Protein 2PIJ (pdb70)

Structure (mmCIF, N/CA/C/O backbone):
data_2PIJ
#
_entry.id   2PIJ
#
_cell.length_a   40.940
_cell.length_b   40.94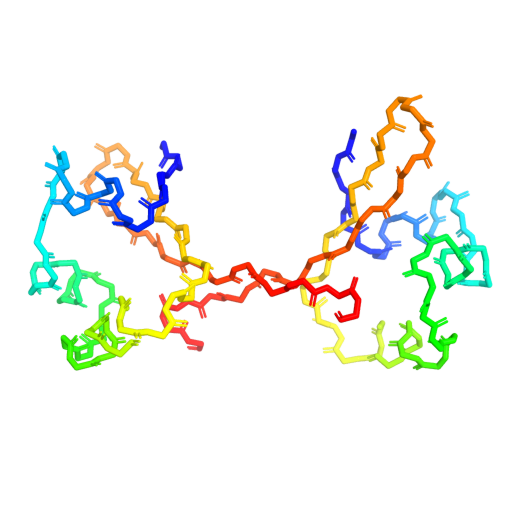0
_cell.length_c   123.500
_cell.angle_alpha   90.000
_cell.angle_beta   90.000
_cell.angle_gamma   120.000
#
_symmetry.space_group_name_H-M   'P 31 2 1'
#
loop_
_entity.id
_entity.type
_entity.pdbx_description
1 polymer 'Prophage Pfl 6 Cro'
2 non-polymer 'SULFATE ION'
3 non-polymer 'BICARBONATE ION'
4 non-polymer 2,3-DIHYDROXY-1,4-DITHIOBUTANE
5 water water
#
loop_
_atom_site.group_PDB
_atom_site.id
_atom_site.type_symbol
_atom_site.label_atom_id
_atom_site.label_alt_id
_atom_site.label_comp_id
_atom_site.label_asym_id
_atom_site.label_entity_id
_atom_site.label_seq_id
_atom_site.pdbx_PDB_ins_code
_atom_site.Cartn_x
_atom_site.Cartn_y
_atom_site.Cartn_z
_atom_site.occupancy
_atom_site.B_iso_or_equiv
_atom_site.auth_seq_id
_atom_site.auth_comp_id
_atom_site.auth_asym_id
_atom_site.auth_atom_id
_atom_site.pdbx_PDB_model_num
ATOM 9 N N . LYS A 1 2 ? 4.649 29.734 35.545 1.00 41.33 2 LYS A N 1
ATOM 10 C CA . LYS A 1 2 ? 5.883 29.573 36.298 1.00 41.26 2 LYS A CA 1
ATOM 11 C C . LYS A 1 2 ? 6.124 28.072 36.364 1.00 38.05 2 LYS A C 1
ATOM 12 O O . LYS A 1 2 ? 5.175 27.315 36.605 1.00 38.65 2 LYS A O 1
ATOM 18 N N . LYS A 1 3 ? 7.345 27.618 36.085 1.00 35.81 3 LYS A N 1
ATOM 19 C CA . LYS A 1 3 ? 7.620 26.190 36.217 1.00 33.06 3 LYS A CA 1
ATOM 20 C C . LYS A 1 3 ? 8.430 25.994 37.491 1.00 31.94 3 LYS A C 1
ATOM 21 O O . LYS A 1 3 ? 9.455 26.688 37.699 1.00 33.02 3 LYS A O 1
ATOM 27 N N . ILE A 1 4 ? 8.001 25.038 38.308 1.00 29.56 4 ILE A N 1
ATOM 28 C CA A ILE A 1 4 ? 8.758 24.773 39.521 0.50 30.37 4 ILE A CA 1
ATOM 29 C CA B ILE A 1 4 ? 8.547 24.820 39.668 0.50 30.13 4 ILE A CA 1
ATOM 30 C C . ILE A 1 4 ? 8.779 23.323 39.860 1.00 29.03 4 ILE A C 1
ATOM 31 O O . ILE A 1 4 ? 7.862 22.573 39.555 1.00 29.58 4 ILE A O 1
ATOM 40 N N . PRO A 1 5 ? 9.924 22.901 40.431 1.00 29.67 5 PRO A N 1
ATOM 41 C CA . PRO A 1 5 ? 10.021 21.475 40.675 1.00 30.36 5 PRO A CA 1
ATOM 42 C C . PRO A 1 5 ? 9.055 21.074 41.778 1.00 29.32 5 PRO A C 1
ATOM 43 O O . PRO A 1 5 ? 8.686 21.914 42.594 1.00 25.73 5 PRO A O 1
ATOM 47 N N . LEU A 1 6 ? 8.668 19.797 41.782 1.00 22.96 6 LEU A N 1
ATOM 48 C CA . LEU A 1 6 ? 7.595 19.299 42.698 1.00 21.37 6 LEU A CA 1
ATOM 49 C C . LEU A 1 6 ? 7.917 19.648 44.188 1.00 23.19 6 LEU A C 1
ATOM 50 O O . LEU A 1 6 ? 6.982 20.006 44.940 1.00 21.68 6 LEU A O 1
ATOM 55 N N . SER A 1 7 ? 9.180 19.485 44.611 1.00 24.71 7 SER A N 1
ATOM 56 C CA . SER A 1 7 ? 9.609 19.659 46.011 1.00 30.03 7 SER A CA 1
ATOM 57 C C . SER A 1 7 ? 9.295 21.042 46.429 1.00 27.51 7 SER A C 1
ATOM 58 O O . SER A 1 7 ? 8.838 21.294 47.535 1.00 30.34 7 SER A O 1
ATOM 61 N N . LYS A 1 8 ? 9.610 21.932 45.505 1.00 27.36 8 LYS A N 1
ATOM 62 C CA . LYS A 1 8 ? 9.503 23.348 45.720 1.00 29.73 8 LYS A CA 1
ATOM 63 C C . LYS A 1 8 ? 8.043 23.824 45.735 1.00 26.90 8 LYS A C 1
ATOM 64 O O . LYS A 1 8 ? 7.680 24.709 46.542 1.00 29.29 8 LYS A O 1
ATOM 70 N N . TYR A 1 9 ? 7.228 23.254 44.841 1.00 25.40 9 TYR A N 1
ATOM 71 C CA . TYR A 1 9 ? 5.790 23.499 44.830 1.00 24.31 9 TYR A CA 1
ATOM 72 C C . TYR A 1 9 ? 5.224 23.124 46.217 1.00 24.38 9 TYR A C 1
ATOM 73 O O . TYR A 1 9 ? 4.415 23.859 46.807 1.00 24.82 9 TYR A O 1
ATOM 82 N N . LEU A 1 10 ? 5.672 21.987 46.735 1.00 22.34 10 LEU A N 1
ATOM 83 C CA . LEU A 1 10 ? 5.161 21.517 48.028 1.00 24.17 10 LEU A CA 1
ATOM 84 C C . LEU A 1 10 ? 5.668 22.353 49.214 1.00 26.34 10 LEU A C 1
ATOM 85 O O . LEU A 1 10 ? 4.928 22.596 50.179 1.00 28.94 10 LEU A O 1
ATOM 90 N N . GLU A 1 11 ? 6.910 22.814 49.139 1.00 32.23 11 GLU A N 1
ATOM 91 C CA . GLU A 1 11 ? 7.422 23.799 50.104 1.00 35.07 11 GLU A CA 1
ATOM 92 C C . GLU A 1 11 ? 6.692 25.161 50.086 1.00 34.81 11 GLU A C 1
ATOM 93 O O . GLU A 1 11 ? 6.414 25.726 51.156 1.00 37.40 11 GLU A O 1
ATOM 99 N N . GLU A 1 12 ? 6.421 25.708 48.899 1.00 34.23 12 GLU A N 1
ATOM 100 C CA . GLU A 1 12 ? 6.073 27.134 48.785 1.00 36.89 12 GLU A CA 1
ATOM 101 C C . GLU A 1 12 ? 4.645 27.437 48.313 1.00 36.00 12 GLU A C 1
ATOM 102 O O . GLU A 1 12 ? 4.179 28.581 48.468 1.00 38.71 12 GLU A O 1
ATOM 108 N N . HIS A 1 13 ? 3.963 26.449 47.729 1.00 32.05 13 HIS A N 1
ATOM 109 C CA . HIS A 1 13 ? 2.715 26.714 47.025 1.00 32.43 13 HIS A CA 1
ATOM 110 C C . HIS A 1 13 ? 1.524 25.879 47.393 1.00 29.87 13 HIS A C 1
ATOM 111 O O . HIS A 1 13 ? 0.412 26.380 47.388 1.00 33.16 13 HIS A O 1
ATOM 118 N N . GLY A 1 14 ? 1.710 24.610 47.671 1.00 26.75 14 GLY A N 1
ATOM 119 C CA . GLY A 1 14 ? 0.549 23.719 47.777 1.00 26.37 14 GLY A CA 1
ATOM 120 C C . GLY A 1 14 ? 0.870 22.505 48.594 1.00 23.52 14 GLY A C 1
ATOM 121 O O . GLY A 1 14 ? 1.951 22.430 49.245 1.00 22.35 14 GLY A O 1
ATOM 122 N N . THR A 1 15 ? -0.052 21.540 48.551 1.00 22.27 15 THR A N 1
ATOM 123 C CA . THR A 1 15 ? 0.145 20.277 49.295 1.00 22.90 15 THR A CA 1
ATOM 124 C C . THR A 1 15 ? -0.026 19.092 48.363 1.00 22.78 15 THR A C 1
ATOM 125 O O . THR A 1 15 ? -0.504 19.250 47.233 1.00 21.69 15 THR A O 1
ATOM 129 N N . GLN A 1 16 ? 0.377 17.901 48.815 1.00 24.07 16 GLN A N 1
ATOM 130 C CA . GLN A 1 16 ? 0.256 16.696 47.916 1.00 24.36 16 GLN A CA 1
ATOM 131 C C . GLN A 1 16 ? -1.212 16.473 47.555 1.00 23.29 16 GLN A C 1
ATOM 132 O O . GLN A 1 16 ? -1.564 16.192 46.381 1.00 22.99 16 GL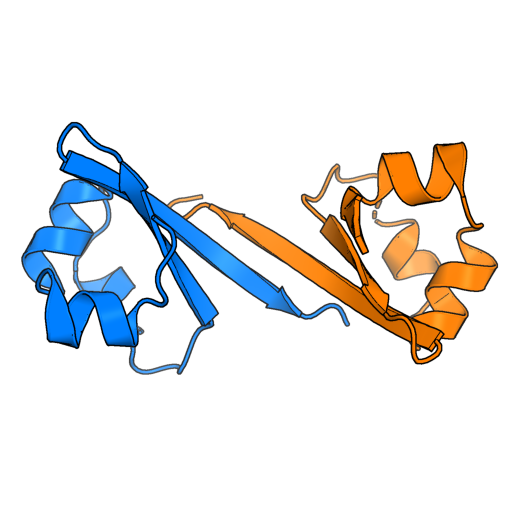N A O 1
ATOM 138 N N . SER A 1 17 ? -2.071 16.619 48.568 1.00 22.58 17 SER A N 1
ATOM 139 C CA . SER A 1 17 ? -3.497 16.399 48.382 1.00 22.70 17 SER A CA 1
ATOM 140 C C . SER A 1 17 ? -4.123 17.346 47.398 1.00 22.50 17 SER A C 1
ATOM 141 O O . SER A 1 17 ? -4.879 16.935 46.447 1.00 22.24 17 SER A O 1
ATOM 144 N N . ALA A 1 18 ? -3.876 18.634 47.617 1.00 20.89 18 ALA A N 1
ATOM 145 C CA . ALA A 1 18 ? -4.459 19.662 46.731 1.00 23.41 18 ALA A CA 1
ATOM 146 C C . ALA A 1 18 ? -3.900 19.555 45.274 1.00 21.97 18 ALA A C 1
ATOM 147 O O . ALA A 1 18 ? -4.665 19.669 44.306 1.00 22.42 18 ALA A O 1
ATOM 149 N N . LEU A 1 19 ? -2.625 19.250 45.151 1.00 22.35 19 LEU A N 1
ATOM 150 C CA . LEU A 1 19 ? -1.980 19.155 43.851 1.00 23.32 19 LEU A CA 1
ATOM 151 C C . LEU A 1 19 ? -2.572 17.996 43.079 1.00 24.24 19 LEU A C 1
ATOM 152 O O . LEU A 1 19 ? -2.996 18.165 41.928 1.00 22.57 19 LEU A O 1
ATOM 157 N N . ALA A 1 20 ? -2.618 16.831 43.740 1.00 23.45 20 ALA A N 1
ATOM 158 C CA . ALA A 1 20 ? -3.138 15.610 43.115 1.00 26.13 20 ALA A CA 1
ATOM 159 C C . ALA A 1 20 ? -4.536 15.877 42.582 1.00 25.83 20 ALA A C 1
ATOM 160 O O . ALA A 1 20 ? -4.799 15.532 41.411 1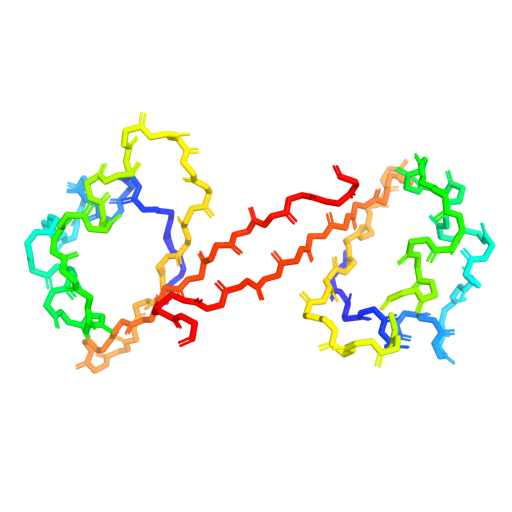.00 26.07 20 ALA A O 1
ATOM 162 N N . ALA A 1 21 ? -5.454 16.438 43.417 1.00 25.13 21 ALA A N 1
ATOM 163 C CA . ALA A 1 21 ? -6.843 16.712 43.002 1.00 27.28 21 ALA A CA 1
ATOM 164 C C . ALA A 1 21 ? -6.875 17.667 41.805 1.00 28.09 21 ALA A C 1
ATOM 165 O O . ALA A 1 21 ? -7.604 17.433 40.877 1.00 29.37 21 ALA A O 1
ATOM 167 N N . ALA A 1 22 ? -6.016 18.688 41.778 1.00 28.03 22 ALA A N 1
ATOM 168 C CA . ALA A 1 22 ? -6.043 19.686 40.682 1.00 28.57 22 ALA A CA 1
ATOM 169 C C . ALA A 1 22 ? -5.498 19.142 39.366 1.00 30.02 22 ALA A C 1
ATOM 170 O O . ALA A 1 22 ? -5.938 19.602 38.288 1.00 31.12 22 ALA A O 1
ATOM 172 N N . LEU A 1 23 ? -4.542 18.215 39.478 1.00 27.11 23 LEU A N 1
ATOM 173 C CA . LEU A 1 23 ? -3.953 17.499 38.354 1.00 29.28 23 LEU A CA 1
ATOM 174 C C . LEU A 1 23 ? -4.896 16.433 37.823 1.00 27.75 23 LEU A C 1
ATOM 175 O O . LEU A 1 23 ? -4.818 16.082 36.630 1.00 31.28 23 LEU A O 1
ATOM 180 N N . GLY A 1 24 ? -5.795 15.934 38.671 1.00 25.60 24 GLY A N 1
ATOM 181 C CA . GLY A 1 24 ? -6.678 14.819 38.292 1.00 26.99 24 GLY A CA 1
ATOM 182 C C . GLY A 1 24 ? -6.084 13.426 38.510 1.00 28.42 24 GLY A C 1
ATOM 183 O O . GLY A 1 24 ? -6.354 12.510 37.727 1.00 32.72 24 GLY A O 1
ATOM 184 N N . VAL A 1 25 ? -5.214 13.292 39.518 1.00 28.39 25 VAL A N 1
ATOM 185 C CA . VAL A 1 25 ? -4.620 11.984 39.859 1.00 28.43 25 VAL A CA 1
ATOM 186 C C . VAL A 1 25 ? -4.932 11.669 41.319 1.00 26.68 25 VAL A C 1
ATOM 187 O O . VAL A 1 25 ? -5.288 12.566 42.068 1.00 25.35 25 VAL A O 1
ATOM 191 N N . ASN A 1 26 ? -4.746 10.421 41.733 1.00 30.90 26 ASN A N 1
ATOM 192 C CA . ASN A 1 26 ? -4.888 10.105 43.161 1.00 30.63 26 ASN A CA 1
ATOM 193 C C . ASN A 1 26 ? -3.690 10.651 43.901 1.00 29.45 26 ASN A C 1
ATOM 194 O O . ASN A 1 26 ? -2.604 10.721 43.342 1.00 27.58 26 ASN A O 1
ATOM 199 N N . GLN A 1 27 ? -3.858 11.022 45.156 1.00 27.11 27 GLN A N 1
ATOM 200 C CA . GLN A 1 27 ? -2.712 11.534 45.943 1.00 26.41 27 GLN A CA 1
ATOM 201 C C . GLN A 1 27 ? -1.584 10.514 46.019 1.00 27.84 27 GLN A C 1
ATOM 202 O O . GLN A 1 27 ? -0.395 10.860 46.013 1.00 29.09 27 GLN A O 1
ATOM 208 N N . SER A 1 28 ? -1.983 9.255 46.092 1.00 29.43 28 SER A N 1
ATOM 209 C CA . SER A 1 28 ? -1.086 8.104 46.050 1.00 29.74 28 SER A CA 1
ATOM 210 C C . SER A 1 28 ? -0.075 8.201 44.890 1.00 28.33 28 SER A C 1
ATOM 211 O O . SER A 1 28 ? 1.081 7.774 45.035 1.00 29.99 28 SER A O 1
ATOM 214 N N . ALA A 1 29 ? -0.496 8.769 43.770 1.00 26.70 29 ALA A N 1
ATOM 215 C CA . ALA A 1 29 ? 0.423 8.949 42.625 1.00 28.27 29 ALA A CA 1
ATOM 216 C C . ALA A 1 29 ? 1.512 10.000 42.940 1.00 27.92 29 ALA A C 1
ATOM 217 O O . ALA A 1 29 ? 2.687 9.772 42.687 1.00 30.11 29 ALA A O 1
ATOM 219 N N . ILE A 1 30 ? 1.105 11.132 43.488 1.00 27.73 30 ILE A N 1
ATOM 220 C CA . ILE A 1 30 ? 2.068 12.124 43.979 1.00 27.77 30 ILE A CA 1
ATOM 221 C C . ILE A 1 30 ? 2.931 11.568 45.107 1.00 28.15 30 ILE A C 1
ATOM 222 O O . ILE A 1 30 ? 4.113 11.854 45.177 1.00 29.86 30 ILE A O 1
ATOM 227 N N . SER A 1 31 ? 2.349 10.803 46.013 1.00 28.48 31 SER A N 1
ATOM 228 C CA . SER A 1 31 ? 3.111 10.297 47.147 1.00 31.87 31 SER A CA 1
ATOM 229 C C . SER A 1 31 ? 4.240 9.425 46.627 1.00 32.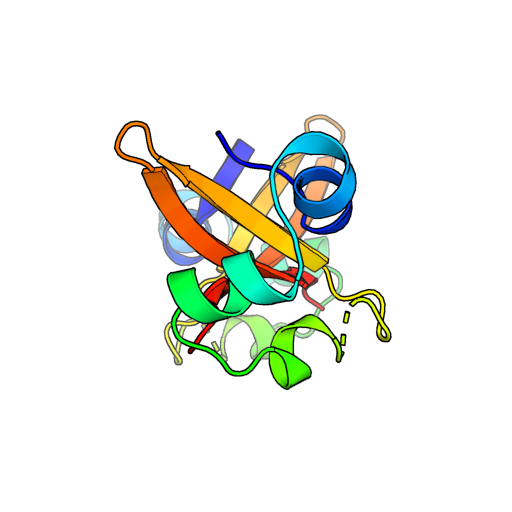31 31 SER A C 1
ATOM 230 O O . SER A 1 31 ? 5.376 9.552 47.040 1.00 33.95 31 SER A O 1
ATOM 233 N N . GLN A 1 32 ? 3.896 8.562 45.690 1.00 34.25 32 GLN A N 1
ATOM 234 C CA . GLN A 1 32 ? 4.874 7.697 45.047 1.00 35.92 32 GLN A CA 1
ATOM 235 C C . GLN A 1 32 ? 6.019 8.491 44.368 1.00 35.67 32 GLN A C 1
ATOM 236 O O . GLN A 1 32 ? 7.195 8.103 44.502 1.00 37.67 32 GLN A O 1
ATOM 250 N N . VAL A 1 34 ? 7.098 11.527 45.151 1.00 31.15 34 VAL A N 1
ATOM 251 C CA . VAL A 1 34 ? 7.916 12.134 46.170 1.00 31.76 34 VAL A CA 1
ATOM 252 C C . VAL A 1 34 ? 8.861 11.056 46.733 1.00 36.17 34 VAL A C 1
ATOM 253 O O . VAL A 1 34 ? 10.081 11.250 46.811 1.00 37.11 34 VAL A O 1
ATOM 257 N N . ARG A 1 35 ? 8.300 9.886 47.038 1.00 37.37 35 ARG A N 1
ATOM 258 C CA . ARG A 1 35 ? 9.074 8.790 47.617 1.00 42.85 35 ARG A CA 1
ATOM 259 C C . ARG A 1 35 ? 10.164 8.161 46.731 1.00 43.05 35 ARG A C 1
ATOM 260 O O . ARG A 1 35 ? 11.040 7.464 47.280 1.00 47.49 35 ARG A O 1
ATOM 268 N N . ALA A 1 36 ? 10.040 8.308 45.397 1.00 40.54 36 ALA A N 1
ATOM 269 C CA . ALA A 1 36 ? 10.971 7.649 44.457 1.00 41.62 36 ALA A CA 1
ATOM 270 C C . ALA A 1 36 ? 11.927 8.648 43.845 1.00 40.80 36 ALA A C 1
ATOM 271 O O . ALA A 1 36 ? 12.728 8.296 42.954 1.00 43.71 36 ALA A O 1
ATOM 273 N N . GLY A 1 37 ? 11.841 9.880 44.339 1.00 36.78 37 GLY A N 1
ATOM 274 C CA . GLY A 1 37 ? 12.705 10.981 43.871 1.00 38.90 37 GLY A CA 1
ATOM 275 C C . GLY A 1 37 ? 12.462 11.375 42.420 1.00 36.14 37 GLY A C 1
ATOM 276 O O . GLY A 1 37 ? 13.377 11.847 41.755 1.00 38.21 37 GLY A O 1
ATOM 277 N N . ARG A 1 38 ? 11.250 11.158 41.909 1.00 32.45 38 ARG A N 1
ATOM 278 C CA . ARG A 1 38 ? 11.059 11.318 40.480 1.00 30.12 38 ARG A CA 1
ATOM 279 C C . ARG A 1 38 ? 11.126 12.760 40.129 1.00 26.92 38 ARG A C 1
ATOM 280 O O . ARG A 1 38 ? 10.862 13.627 40.971 1.00 26.76 38 ARG A O 1
ATOM 288 N N . SER A 1 39 ? 11.505 13.017 38.884 1.00 24.84 39 SER A N 1
ATOM 289 C CA . SER A 1 39 ? 11.807 14.378 38.446 1.00 23.83 39 SER A CA 1
ATOM 290 C C . SER A 1 39 ? 10.539 14.969 37.880 1.00 23.48 39 SER A C 1
ATOM 291 O O . SER A 1 39 ? 10.215 14.762 36.707 1.00 24.54 39 SER A O 1
ATOM 294 N N . ILE A 1 40 ? 9.813 15.681 38.744 1.00 21.50 40 ILE A N 1
ATOM 295 C CA . ILE A 1 40 ? 8.487 16.173 38.383 1.00 22.47 40 ILE A CA 1
ATOM 296 C C . ILE A 1 40 ? 8.515 17.697 38.402 1.00 20.71 40 ILE A C 1
ATOM 297 O O . ILE A 1 40 ? 8.959 18.323 39.396 1.00 22.63 40 ILE A O 1
ATOM 302 N N . GLU A 1 41 ? 8.054 18.285 37.311 1.00 21.44 41 GLU A N 1
ATOM 303 C CA . GLU A 1 41 ? 7.991 19.721 37.126 1.00 23.99 41 GLU A CA 1
ATOM 304 C C . GLU A 1 41 ? 6.501 20.151 37.075 1.00 25.49 41 GLU A C 1
ATOM 305 O O . GLU A 1 41 ? 5.741 19.524 36.337 1.00 24.60 41 GLU A O 1
ATOM 311 N N . ILE A 1 42 ? 6.109 21.174 37.868 1.00 25.72 42 ILE A N 1
ATOM 312 C CA . ILE A 1 42 ? 4.719 21.690 37.909 1.00 27.91 42 ILE A CA 1
ATOM 313 C C . ILE A 1 42 ? 4.737 23.020 37.208 1.00 30.94 42 ILE A C 1
ATOM 314 O O . ILE A 1 42 ? 5.608 23.861 37.511 1.00 32.74 42 ILE A O 1
ATOM 319 N N . THR A 1 43 ? 3.792 23.207 36.286 1.00 27.02 43 THR A N 1
ATOM 320 C CA . THR A 1 43 ? 3.586 24.484 35.620 1.00 30.45 43 THR A CA 1
ATOM 321 C C . THR A 1 43 ? 2.365 25.126 36.248 1.00 30.01 43 THR A C 1
ATOM 322 O O . THR A 1 43 ? 1.304 24.511 36.277 1.00 30.08 43 THR A O 1
ATOM 326 N N . LEU A 1 44 ? 2.535 26.317 36.802 1.00 31.72 44 LEU A N 1
ATOM 327 C CA . LEU A 1 44 ? 1.476 27.007 37.526 1.00 31.08 44 LEU A CA 1
ATOM 328 C C . LEU A 1 44 ? 1.039 28.173 36.599 1.00 31.98 44 LEU A C 1
ATOM 329 O O . LEU A 1 44 ? 1.843 29.055 36.278 1.00 33.63 44 LEU A O 1
ATOM 334 N N . TYR A 1 45 ? -0.218 28.157 36.170 1.00 31.16 45 TYR A N 1
ATOM 335 C CA . TYR A 1 45 ? -0.723 29.145 35.235 1.00 34.34 45 TYR A CA 1
ATOM 336 C C . TYR A 1 45 ? -1.368 30.256 36.020 1.00 36.64 45 TYR A C 1
ATOM 337 O O . TYR A 1 45 ? -1.708 30.060 37.187 1.00 35.44 45 TYR A O 1
ATOM 346 N N . GLU A 1 46 ? -1.556 31.400 35.370 1.00 40.51 46 GLU A N 1
ATOM 347 C CA . GLU A 1 46 ? -2.021 32.627 36.028 1.00 45.22 46 GLU A CA 1
ATOM 348 C C . GLU A 1 46 ? -3.404 32.500 36.637 1.00 44.66 46 GLU A C 1
ATOM 349 O O . GLU A 1 46 ? -3.701 33.179 37.632 1.00 47.44 46 GLU A O 1
ATOM 355 N N . ASP A 1 47 ? -4.238 31.635 36.036 1.00 41.57 47 ASP A N 1
ATOM 356 C CA . ASP A 1 47 ? -5.618 31.432 36.486 1.00 42.08 47 ASP A CA 1
ATOM 357 C C . ASP A 1 47 ? -5.714 30.375 37.597 1.00 40.76 47 ASP A C 1
ATOM 358 O O . ASP A 1 47 ? -6.821 30.060 38.082 1.00 43.74 47 ASP A O 1
ATOM 363 N N . GLY A 1 48 ? -4.563 29.829 38.001 1.00 37.97 48 GLY A N 1
ATOM 364 C CA . GLY A 1 48 ? -4.526 28.842 39.068 1.00 38.24 48 GLY A CA 1
ATOM 365 C C . GLY A 1 48 ? -4.462 27.389 38.612 1.00 34.28 48 GLY A C 1
ATOM 366 O O . GLY A 1 48 ? -4.198 26.511 39.430 1.00 35.23 48 GLY A O 1
ATOM 367 N N . ARG A 1 49 ? -4.685 27.119 37.318 1.00 32.67 49 ARG A N 1
ATOM 368 C CA . ARG A 1 49 ? -4.545 25.749 36.855 1.00 30.42 49 ARG A CA 1
ATOM 369 C C . ARG A 1 49 ? -3.078 25.364 36.957 1.00 29.15 49 ARG A C 1
ATOM 370 O O . ARG A 1 49 ? -2.214 26.193 36.949 1.00 28.23 49 ARG A O 1
ATOM 378 N N . VAL A 1 50 ? -2.859 24.081 37.086 1.00 28.51 50 VAL A N 1
ATOM 379 C CA . VAL A 1 50 ? -1.543 23.531 37.116 1.00 28.54 50 VAL A CA 1
ATOM 380 C C . VAL A 1 50 ? -1.507 22.417 36.120 1.00 28.01 50 VAL A C 1
ATOM 381 O O . VAL A 1 50 ? -2.561 21.803 35.826 1.00 30.02 50 VAL A O 1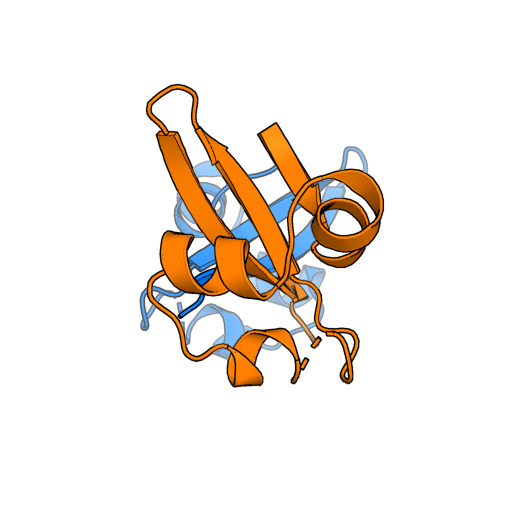
ATOM 385 N N . GLU A 1 51 ? -0.327 22.218 35.518 1.00 26.00 51 GLU A N 1
ATOM 386 C CA . GLU A 1 51 ? -0.105 20.952 34.854 1.00 26.90 51 GLU A CA 1
ATOM 387 C C . GLU A 1 51 ? 1.238 20.386 35.369 1.00 26.17 51 GLU A C 1
ATOM 388 O O . GLU A 1 51 ? 2.046 21.106 36.009 1.00 27.58 51 GLU A O 1
ATOM 394 N N . ALA A 1 52 ? 1.371 19.070 35.262 1.00 25.54 52 ALA A N 1
ATOM 395 C CA . ALA A 1 52 ? 2.566 18.366 35.730 1.00 25.81 52 ALA A CA 1
ATOM 396 C C . ALA A 1 52 ? 3.184 17.611 34.555 1.00 24.69 52 ALA A C 1
ATOM 397 O O . ALA A 1 52 ? 2.454 17.077 33.695 1.00 23.45 52 ALA A O 1
ATOM 399 N N . ASN A 1 53 ? 4.517 17.582 34.537 1.00 23.54 53 ASN A N 1
ATOM 400 C CA . ASN A 1 53 ? 5.325 16.692 33.654 1.00 24.45 53 ASN A CA 1
ATOM 401 C C . ASN A 1 53 ? 6.476 16.028 34.393 1.00 24.16 53 ASN A C 1
ATOM 402 O O . ASN A 1 53 ? 7.065 16.582 35.334 1.00 24.97 53 ASN A O 1
ATOM 407 N N . GLU A 1 54 ? 6.776 14.805 33.983 1.00 23.22 54 GLU A N 1
ATOM 408 C CA . GLU A 1 54 ? 7.991 14.127 34.429 1.00 25.27 54 GLU A CA 1
ATOM 409 C C . GLU A 1 54 ? 9.049 14.307 33.363 1.00 28.56 54 GLU A C 1
ATOM 410 O O . GLU A 1 54 ? 8.883 13.987 32.170 1.00 29.38 54 GLU A O 1
ATOM 416 N N . ILE A 1 55 ? 10.198 14.715 33.840 1.00 22.69 55 ILE A N 1
ATOM 417 C CA . ILE A 1 55 ? 11.434 14.7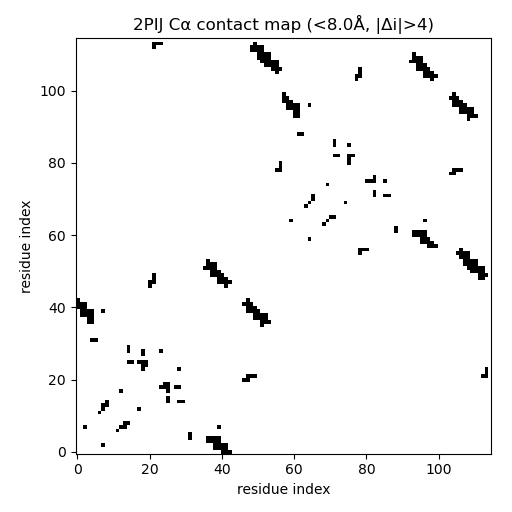99 33.044 1.00 21.22 55 ILE A CA 1
ATOM 418 C C . ILE A 1 55 ? 12.246 13.476 33.204 1.00 21.87 55 ILE A C 1
ATOM 419 O O . ILE A 1 55 ? 12.862 13.199 34.262 1.00 26.17 55 ILE A O 1
ATOM 424 N N . ARG A 1 56 ? 12.274 12.679 32.127 1.00 22.74 56 ARG A N 1
ATOM 425 C CA . ARG A 1 56 ? 12.973 11.401 32.091 1.00 25.25 56 ARG A CA 1
ATOM 426 C C . ARG A 1 56 ? 14.249 11.511 31.266 1.00 23.67 56 ARG A C 1
ATOM 427 O O . ARG A 1 56 ? 14.152 11.716 30.056 1.00 23.20 56 ARG A O 1
ATOM 435 N N . PRO A 1 57 ? 15.433 11.430 31.925 1.00 25.85 57 PRO A N 1
ATOM 436 C CA . PRO A 1 57 ? 16.695 11.484 31.228 1.00 29.80 57 PRO A CA 1
ATOM 437 C C . PRO A 1 57 ? 16.817 10.340 30.179 1.00 29.97 57 PRO A C 1
ATOM 438 O O . PRO A 1 57 ? 16.416 9.197 30.440 1.00 36.03 57 PRO A O 1
ATOM 442 N N . ILE A 1 58 ? 17.447 10.651 29.055 1.00 30.36 58 ILE A N 1
ATOM 443 C CA . ILE A 1 58 ? 17.739 9.728 27.974 1.00 33.18 58 ILE A CA 1
ATOM 444 C C . ILE A 1 58 ? 19.277 9.783 27.728 1.00 40.67 58 ILE A C 1
ATOM 445 O O . ILE A 1 58 ? 19.836 10.867 27.411 1.00 43.85 58 ILE A O 1
ATOM 450 N N . PRO A 1 59 ? 19.964 8.629 27.833 1.00 45.14 59 PRO A N 1
ATOM 451 C CA . PRO A 1 59 ? 19.503 7.233 28.067 1.00 48.64 59 PRO A CA 1
ATOM 452 C C . PRO A 1 59 ? 18.842 7.035 29.432 1.00 50.06 59 PRO A C 1
ATOM 453 O O . PRO A 1 59 ? 19.508 7.439 30.447 1.00 56.13 59 PRO A O 1
ATOM 465 N N . LYS B 1 2 ? 20.714 25.889 24.358 1.00 46.30 2 LYS B N 1
ATOM 466 C CA . LYS B 1 2 ? 19.541 25.815 23.501 1.00 45.47 2 LYS B CA 1
ATOM 467 C C . LYS B 1 2 ? 18.776 24.525 23.751 1.00 40.29 2 LYS B C 1
ATOM 468 O O . LYS B 1 2 ? 19.379 23.467 23.888 1.00 38.07 2 LYS B O 1
ATOM 474 N N . LYS B 1 3 ? 17.453 24.618 23.790 1.00 38.75 3 LYS B N 1
ATOM 475 C CA . LYS B 1 3 ? 16.645 23.430 23.875 1.00 35.91 3 LYS B CA 1
ATOM 476 C C . LYS B 1 3 ? 15.666 23.331 22.697 1.00 35.83 3 LYS B C 1
ATOM 477 O O . LYS B 1 3 ? 14.999 24.290 22.357 1.00 39.15 3 LYS B O 1
ATOM 483 N N . ILE B 1 4 ? 15.512 22.124 22.182 1.00 33.56 4 ILE B N 1
ATOM 484 C CA . ILE B 1 4 ? 15.030 21.893 20.847 1.00 34.46 4 ILE B CA 1
ATOM 485 C C . ILE B 1 4 ? 14.362 20.499 20.781 1.00 31.60 4 ILE B C 1
ATOM 486 O O . ILE B 1 4 ? 14.946 19.470 21.219 1.00 29.47 4 ILE B O 1
ATOM 491 N N . PRO B 1 5 ? 13.120 20.458 20.265 1.00 30.02 5 PRO B N 1
ATOM 492 C CA . PRO B 1 5 ? 12.532 19.144 20.097 1.00 28.91 5 PRO B CA 1
ATOM 493 C C . PRO B 1 5 ? 13.355 18.261 19.123 1.00 27.90 5 PRO B C 1
ATOM 494 O O . PRO B 1 5 ? 14.031 18.773 18.216 1.00 29.37 5 PRO B O 1
ATOM 498 N N . LEU B 1 6 ? 13.315 16.955 19.350 1.00 26.35 6 LEU B N 1
ATOM 499 C CA . LEU B 1 6 ? 14.113 15.965 18.630 1.00 26.90 6 LEU B CA 1
ATOM 500 C C . LEU B 1 6 ? 14.015 16.040 17.133 1.00 28.05 6 LEU B C 1
ATOM 501 O O . LEU B 1 6 ? 15.066 16.073 16.442 1.00 29.08 6 LEU B O 1
ATOM 506 N N . SER B 1 7 ? 12.780 16.042 16.623 1.00 33.50 7 SER B N 1
ATOM 507 C CA . SER B 1 7 ? 12.595 16.051 15.147 1.00 35.17 7 SER B CA 1
ATOM 508 C C . SER B 1 7 ? 13.131 17.306 14.525 1.00 32.43 7 SER B C 1
ATOM 509 O O . SER B 1 7 ? 13.842 17.198 13.569 1.00 31.11 7 SER B O 1
ATOM 512 N N . LYS B 1 8 ? 12.906 18.461 15.141 1.00 32.65 8 LYS B N 1
ATOM 513 C CA . LYS B 1 8 ? 13.529 19.717 14.648 1.00 35.39 8 LYS B CA 1
ATOM 514 C C . LYS B 1 8 ? 15.051 19.613 14.676 1.00 32.44 8 LYS B C 1
ATOM 515 O O . LYS B 1 8 ? 15.719 19.993 13.717 1.00 35.17 8 LYS B O 1
ATOM 521 N N . TYR B 1 9 ? 15.611 19.132 15.779 1.00 31.56 9 TYR B N 1
ATOM 522 C CA . TYR B 1 9 ? 17.057 18.925 15.835 1.00 31.56 9 TYR B CA 1
ATOM 523 C C . TYR B 1 9 ? 17.554 18.105 14.623 1.00 29.09 9 TYR B C 1
ATOM 524 O O . TYR B 1 9 ? 18.503 18.507 13.956 1.00 32.93 9 TYR B O 1
ATOM 533 N N . LEU B 1 10 ? 16.970 16.921 14.401 1.00 27.83 10 LEU B N 1
ATOM 534 C CA . LEU B 1 10 ? 17.393 16.050 13.291 1.00 28.45 10 LEU B CA 1
ATOM 535 C C . LEU B 1 10 ? 17.145 16.652 11.885 1.00 31.58 10 LEU B C 1
ATOM 536 O O . LEU B 1 10 ? 17.977 16.534 10.996 1.00 33.53 10 LEU B O 1
ATOM 541 N N . GLU B 1 11 ? 16.009 17.339 11.730 1.00 32.21 11 GLU B N 1
ATOM 542 C CA . GLU B 1 11 ? 15.539 17.852 10.424 1.00 37.49 11 GLU B CA 1
ATOM 543 C C . GLU B 1 11 ? 16.379 19.053 9.989 1.00 39.86 11 GLU B C 1
ATOM 544 O O . GLU B 1 11 ? 16.542 19.335 8.799 1.00 46.26 11 GLU B O 1
ATOM 550 N N . GLU B 1 12 ? 16.918 19.730 10.997 1.00 38.00 12 GLU B N 1
ATOM 551 C CA . GLU B 1 12 ? 17.486 21.045 10.827 1.00 40.35 12 GLU B CA 1
ATOM 552 C C . GLU B 1 12 ? 18.949 21.196 11.242 1.00 39.53 12 GLU B C 1
ATOM 553 O O . GLU B 1 12 ? 19.655 22.060 10.701 1.00 41.92 12 GLU B O 1
ATOM 559 N N . HIS B 1 13 ? 19.406 20.365 12.175 1.00 37.47 13 HIS B N 1
ATOM 560 C CA . HIS B 1 13 ? 20.768 20.490 12.736 1.00 41.06 13 HIS B CA 1
ATOM 561 C C . HIS B 1 13 ? 21.766 19.364 12.539 1.00 39.58 13 HIS B C 1
ATOM 562 O O . HIS B 1 13 ? 22.793 19.569 11.852 1.00 44.17 13 HIS B O 1
ATOM 569 N N . GLY B 1 14 ? 21.485 18.195 13.113 1.00 35.35 14 GLY B N 1
ATOM 570 C CA . GLY B 1 14 ? 22.504 17.171 13.273 1.00 35.15 14 GLY B CA 1
ATOM 571 C C . GLY B 1 14 ? 21.957 15.844 12.824 1.00 32.49 14 GLY B C 1
ATOM 572 O O . GLY B 1 14 ? 20.784 15.739 12.506 1.00 34.33 14 GLY B O 1
ATOM 573 N N . THR B 1 15 ? 22.773 14.809 12.800 1.00 32.14 15 THR B N 1
ATOM 574 C CA . THR B 1 15 ? 22.280 13.543 12.258 1.00 29.92 15 THR B CA 1
ATOM 575 C C . THR B 1 15 ? 22.008 12.641 13.406 1.00 28.34 15 THR B C 1
ATOM 576 O O . THR B 1 15 ? 22.430 12.907 14.540 1.00 30.74 15 THR B O 1
ATOM 580 N N . GLN B 1 16 ? 21.305 11.560 13.103 1.00 28.99 16 GLN B N 1
ATOM 581 C CA . GLN B 1 16 ? 21.009 10.591 14.132 1.00 30.14 16 GLN B CA 1
ATOM 582 C C . GLN B 1 16 ? 22.300 9.991 14.666 1.00 30.32 16 GLN B C 1
ATOM 583 O O . GLN B 1 16 ? 22.461 9.825 15.883 1.00 32.29 16 GLN B O 1
ATOM 589 N N . SER B 1 17 ? 23.203 9.692 13.740 1.00 31.77 17 SER B N 1
ATOM 590 C CA . SER B 1 17 ? 24.496 9.116 14.013 1.00 33.25 17 SER B CA 1
ATOM 591 C C . SER B 1 17 ? 25.245 10.011 15.009 1.00 34.58 17 SER B C 1
ATOM 592 O O . SER B 1 17 ? 25.778 9.529 16.051 1.00 37.33 17 SER B O 1
ATOM 595 N N . ALA B 1 18 ? 25.333 11.301 14.669 1.00 31.63 18 ALA B N 1
ATOM 596 C CA . ALA B 1 18 ? 26.025 12.270 15.531 1.00 31.40 18 ALA B CA 1
ATOM 597 C C . ALA B 1 18 ? 25.366 12.467 16.919 1.00 29.43 18 ALA B C 1
ATOM 598 O O . ALA B 1 18 ? 26.033 12.540 17.977 1.00 29.86 18 ALA B O 1
ATOM 600 N N . LEU B 1 19 ? 24.061 12.664 16.925 1.00 27.84 19 LEU B N 1
ATOM 601 C CA . LEU B 1 19 ? 23.342 12.755 18.188 1.00 26.40 19 LEU B CA 1
ATOM 602 C C . LEU B 1 19 ? 23.568 11.496 19.098 1.00 26.93 19 LEU B C 1
ATOM 603 O O . LEU B 1 19 ? 23.801 11.614 20.318 1.00 27.62 19 LEU B O 1
ATOM 608 N N . ALA B 1 20 ? 23.493 10.297 18.513 1.00 26.72 20 ALA B N 1
ATOM 609 C CA . ALA B 1 20 ? 23.649 9.045 19.262 1.00 27.77 20 ALA B CA 1
ATOM 610 C C . ALA B 1 20 ? 25.005 9.017 19.940 1.00 29.53 20 ALA B C 1
ATOM 611 O O . ALA B 1 20 ? 25.124 8.666 21.122 1.00 29.27 20 ALA B O 1
ATOM 613 N N . ALA B 1 21 ? 26.023 9.422 19.175 1.00 31.09 21 ALA B N 1
ATOM 614 C CA . ALA B 1 21 ? 27.366 9.508 19.716 1.00 34.97 21 ALA B CA 1
ATOM 615 C C . ALA B 1 21 ? 27.470 10.571 20.819 1.00 33.92 21 ALA B C 1
ATOM 616 O O . ALA B 1 21 ? 28.131 10.339 21.841 1.00 37.28 21 ALA B O 1
ATOM 618 N N . ALA B 1 22 ? 26.859 11.734 20.622 1.00 32.50 22 ALA B N 1
ATOM 619 C CA . ALA B 1 22 ? 26.940 12.794 21.658 1.00 33.29 22 ALA B CA 1
ATOM 620 C C . ALA B 1 22 ? 26.105 12.482 22.931 1.00 32.02 22 ALA B C 1
ATOM 621 O O . ALA B 1 22 ? 26.431 12.949 24.035 1.00 34.61 22 ALA B O 1
ATOM 623 N N . LEU B 1 23 ? 25.068 11.668 22.791 1.00 29.52 23 LEU B N 1
ATOM 624 C CA . LEU B 1 23 ? 24.326 11.219 23.964 1.00 30.20 23 LEU B CA 1
ATOM 625 C C . LEU B 1 23 ? 24.894 9.948 24.639 1.00 32.17 23 LEU B C 1
ATOM 626 O O . LEU B 1 23 ? 24.539 9.659 25.802 1.00 33.95 23 LEU B O 1
ATOM 631 N N . GLY B 1 24 ? 25.786 9.240 23.927 1.00 33.29 24 GLY B N 1
ATOM 632 C CA .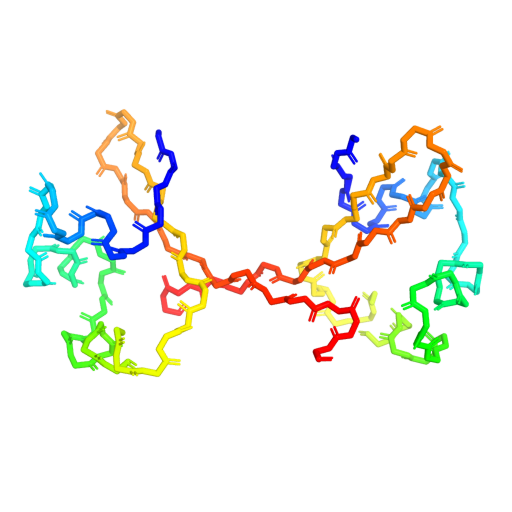 GLY B 1 24 ? 26.320 7.944 24.353 1.00 38.32 24 GLY B CA 1
ATOM 633 C C . GLY B 1 24 ? 25.206 6.908 24.360 1.00 39.49 24 GLY B C 1
ATOM 634 O O . GLY B 1 24 ? 25.128 6.074 25.289 1.00 44.14 24 GLY B O 1
ATOM 635 N N . VAL B 1 25 ? 24.306 6.991 23.381 1.00 36.22 25 VAL B N 1
ATOM 636 C CA . VAL B 1 25 ? 23.273 5.965 23.194 1.00 37.73 25 VAL B CA 1
ATOM 637 C C . VAL B 1 25 ? 23.357 5.143 21.883 1.00 36.78 25 VAL B C 1
ATOM 638 O O . VAL B 1 25 ? 24.039 5.523 20.894 1.00 34.87 25 VAL B O 1
ATOM 642 N N . ASN B 1 26 ? 22.619 4.034 21.893 1.00 36.44 26 ASN B N 1
ATOM 643 C CA . ASN B 1 26 ? 22.448 3.156 20.741 1.00 34.22 26 ASN B CA 1
ATOM 644 C C . ASN B 1 26 ? 21.701 3.947 19.710 1.00 33.45 26 ASN B C 1
ATOM 645 O O . ASN B 1 26 ? 20.633 4.477 19.984 1.00 35.14 26 ASN B O 1
ATOM 650 N N . GLN B 1 27 ? 22.285 4.050 18.529 1.00 34.91 27 GLN B N 1
ATOM 651 C CA . GLN B 1 27 ? 21.621 4.685 17.424 1.00 35.45 27 GLN B CA 1
ATOM 652 C C . GLN B 1 27 ? 20.171 4.306 17.216 1.00 35.23 27 GLN B C 1
ATOM 653 O O . GLN B 1 27 ? 19.350 5.158 16.823 1.00 34.90 27 GLN B O 1
ATOM 659 N N . SER B 1 28 ? 19.867 3.015 17.413 1.00 32.83 28 SER B N 1
ATOM 660 C CA . SER B 1 28 ? 18.503 2.501 17.194 1.00 33.98 28 SER B CA 1
ATOM 661 C C . SER B 1 28 ? 17.529 2.973 18.291 1.00 33.79 28 SER B C 1
ATOM 662 O O . SER B 1 28 ? 16.323 2.931 18.084 1.00 34.08 28 SER B O 1
ATOM 665 N N . ALA B 1 29 ? 18.038 3.429 19.434 1.00 33.11 29 ALA B N 1
ATOM 666 C CA . ALA B 1 29 ? 17.154 4.110 20.418 1.00 35.25 29 ALA B CA 1
ATOM 667 C C . ALA B 1 29 ? 16.594 5.419 19.824 1.00 36.58 29 ALA B C 1
ATOM 668 O O . ALA B 1 29 ? 15.421 5.755 20.004 1.00 38.07 29 ALA B O 1
ATOM 670 N N . ILE B 1 30 ? 17.427 6.146 19.084 1.00 36.83 30 ILE B N 1
ATOM 671 C CA . ILE B 1 30 ? 17.015 7.396 18.378 1.00 37.97 30 ILE B CA 1
ATOM 672 C C . ILE B 1 30 ? 15.950 7.136 17.356 1.00 38.60 30 ILE B C 1
ATOM 673 O O . ILE B 1 30 ? 14.932 7.844 17.336 1.00 37.37 30 ILE B O 1
ATOM 678 N N . SER B 1 31 ? 16.214 6.123 16.517 1.00 38.13 31 SER B N 1
ATOM 679 C CA . SER B 1 31 ? 15.258 5.649 15.559 1.00 41.99 31 SER B CA 1
ATOM 680 C C . SER B 1 31 ? 13.929 5.338 16.236 1.00 43.85 31 SER B C 1
ATOM 681 O O . SER B 1 31 ? 12.884 5.839 15.804 1.00 46.98 31 SER B O 1
ATOM 684 N N . GLN B 1 32 ? 13.972 4.540 17.305 1.00 37.84 32 GLN B N 1
ATOM 685 C CA . GLN B 1 32 ? 12.759 4.199 18.048 1.00 41.66 32 GLN B CA 1
ATOM 686 C C . GLN B 1 32 ? 11.988 5.442 18.576 1.00 40.92 32 GLN B C 1
ATOM 687 O O . GLN B 1 32 ? 10.749 5.467 18.546 1.00 44.28 32 GLN B O 1
ATOM 701 N N . VAL B 1 34 ? 12.005 8.551 17.330 1.00 40.92 34 VAL B N 1
ATOM 702 C CA . VAL B 1 34 ? 11.379 9.159 16.172 1.00 42.82 34 VAL B CA 1
ATOM 703 C C . VAL B 1 34 ? 10.104 8.432 15.708 1.00 47.53 34 VAL B C 1
ATOM 704 O O . VAL B 1 34 ? 9.087 9.089 15.416 1.00 51.30 34 VAL B O 1
ATOM 708 N N . ARG B 1 35 ? 10.142 7.102 15.648 1.00 47.94 35 ARG B N 1
ATOM 709 C CA . ARG B 1 35 ? 9.015 6.295 15.158 1.00 54.21 35 ARG B CA 1
ATOM 710 C C . ARG B 1 35 ? 7.780 6.433 16.021 1.00 55.92 35 ARG B C 1
ATOM 711 O O . ARG B 1 35 ? 6.667 6.625 15.512 1.00 62.51 35 ARG B O 1
ATOM 719 N N . ALA B 1 36 ? 7.990 6.307 17.326 1.00 50.85 36 ALA B N 1
ATOM 720 C CA . ALA B 1 36 ? 6.906 6.351 18.306 1.00 53.17 36 ALA B CA 1
ATOM 721 C C . ALA B 1 36 ? 6.441 7.763 18.689 1.00 51.48 36 ALA B C 1
ATOM 722 O O . ALA B 1 36 ? 5.608 7.899 19.577 1.00 53.68 36 ALA B O 1
ATOM 724 N N . GLY B 1 37 ? 6.986 8.803 18.047 1.00 48.44 37 GLY B N 1
ATOM 725 C CA . GLY B 1 37 ? 6.623 10.199 18.359 1.00 45.59 37 GLY B CA 1
ATOM 726 C C . GLY B 1 37 ? 6.744 10.534 19.843 1.00 42.80 37 GLY B C 1
ATOM 727 O O . GLY B 1 37 ? 5.871 11.194 20.435 1.00 42.82 37 GLY B O 1
ATOM 728 N N . ARG B 1 38 ? 7.810 10.046 20.466 1.00 40.15 38 ARG B N 1
ATOM 729 C CA . ARG B 1 38 ? 8.024 10.326 21.855 1.00 37.62 38 ARG B CA 1
ATOM 730 C C . ARG B 1 38 ? 8.383 11.799 22.060 1.00 34.64 38 ARG B C 1
ATOM 731 O O . ARG B 1 38 ? 9.011 12.421 21.186 1.00 34.73 38 ARG B O 1
ATOM 739 N N . SER B 1 39 ? 7.971 12.386 23.186 1.00 34.28 39 SER B N 1
ATOM 740 C CA . SER B 1 39 ? 8.264 13.814 23.402 1.00 32.27 39 SER B CA 1
ATOM 741 C C . SER B 1 39 ? 9.696 14.025 23.907 1.00 28.14 39 SER B C 1
ATOM 742 O O . SER B 1 39 ? 9.930 14.241 25.093 1.00 29.80 39 SER B O 1
ATOM 745 N N . ILE B 1 40 ? 10.655 14.000 22.988 1.00 25.44 40 ILE B N 1
ATOM 746 C CA . ILE B 1 40 ? 12.054 14.114 23.372 1.00 22.88 40 ILE B CA 1
ATOM 747 C C . ILE B 1 40 ? 12.568 15.524 23.074 1.00 23.78 40 ILE B C 1
ATOM 748 O O . ILE B 1 40 ? 12.377 16.060 21.962 1.00 26.53 40 ILE B O 1
ATOM 753 N N . GLU B 1 41 ? 13.223 16.131 24.084 1.00 23.21 41 GLU B N 1
ATOM 754 C CA . GLU B 1 41 ? 13.777 17.457 24.011 1.00 24.95 41 GLU B CA 1
ATOM 755 C C . GLU B 1 41 ? 15.299 17.348 24.070 1.00 24.81 41 GLU B C 1
ATOM 756 O O . GLU B 1 41 ? 15.888 16.637 24.901 1.00 25.36 41 GLU B O 1
ATOM 762 N N . ILE B 1 42 ? 15.945 18.005 23.130 1.00 24.52 42 ILE B N 1
ATOM 763 C CA . ILE B 1 42 ? 17.378 18.020 23.100 1.00 24.36 42 ILE B CA 1
ATOM 764 C C . ILE B 1 42 ? 17.914 19.373 23.672 1.00 25.54 42 ILE B C 1
ATOM 765 O O . ILE B 1 42 ? 17.518 20.449 23.261 1.00 27.84 42 ILE B O 1
ATOM 770 N N . THR B 1 43 ? 18.850 19.261 24.600 1.00 28.99 43 THR B N 1
ATOM 771 C CA . THR B 1 43 ? 19.557 20.416 25.148 1.00 28.32 43 THR B CA 1
ATOM 772 C C . THR B 1 43 ? 21.032 20.479 24.691 1.00 29.15 43 THR B C 1
ATOM 773 O O . THR B 1 43 ? 21.788 19.532 24.875 1.00 29.76 43 THR B O 1
ATOM 777 N N . LEU B 1 44 ? 21.404 21.637 24.146 1.00 32.70 44 LEU B N 1
ATOM 778 C CA . LEU B 1 44 ? 22.739 21.952 23.579 1.00 34.83 44 LEU B CA 1
ATOM 779 C C . LEU B 1 44 ? 23.479 22.979 24.432 1.00 35.97 44 LEU B C 1
ATOM 780 O O . LEU B 1 44 ? 23.039 24.104 24.546 1.00 36.19 44 LEU B O 1
ATOM 785 N N . TYR B 1 45 ? 24.574 22.572 25.053 1.00 36.36 45 TYR B N 1
ATOM 786 C CA . TYR B 1 45 ? 25.350 23.486 25.890 1.00 37.58 45 TYR B CA 1
ATOM 787 C C . TYR B 1 45 ? 26.474 24.108 25.124 1.00 42.38 45 TYR B C 1
ATOM 788 O O . TYR B 1 45 ? 26.958 23.532 24.141 1.00 43.63 45 TYR B O 1
ATOM 797 N N . GLU B 1 46 ? 26.886 25.282 25.623 1.00 44.40 46 GLU B N 1
ATOM 798 C CA . GLU B 1 46 ? 27.992 26.055 25.076 1.00 51.12 46 GLU B CA 1
ATOM 799 C C . GLU B 1 46 ? 29.309 25.326 25.334 1.00 54.89 46 GLU B C 1
ATOM 800 O O . GLU B 1 46 ? 30.240 25.478 24.564 1.00 62.16 46 GLU B O 1
ATOM 806 N N . ASP B 1 47 ? 29.373 24.502 26.380 1.00 52.25 47 ASP B N 1
ATOM 807 C CA . ASP B 1 47 ? 30.575 23.733 26.614 1.00 56.33 47 ASP B CA 1
ATOM 808 C C . ASP B 1 47 ? 30.716 22.520 25.675 1.00 57.81 47 ASP B C 1
ATOM 809 O O . ASP B 1 47 ? 31.699 21.793 25.750 1.00 63.01 47 ASP B O 1
ATOM 814 N N . GLY B 1 48 ? 29.742 22.310 24.790 1.00 55.26 48 GLY B N 1
ATOM 815 C CA . GLY B 1 48 ? 29.764 21.160 23.882 1.00 56.83 48 GLY B CA 1
ATOM 816 C C . GLY B 1 48 ? 28.875 19.985 24.281 1.00 51.81 48 GLY B C 1
ATOM 817 O O . GLY B 1 48 ? 28.432 19.218 23.413 1.00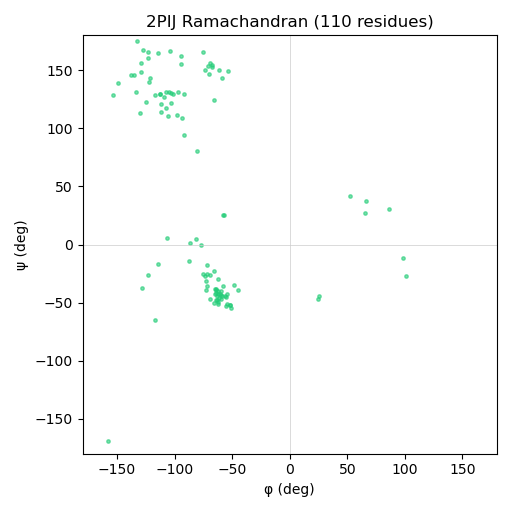 52.89 48 GLY B O 1
ATOM 818 N N . ARG B 1 49 ? 28.611 19.826 25.581 1.00 42.70 49 ARG B N 1
ATOM 819 C CA . ARG B 1 49 ? 27.683 18.789 26.033 1.00 38.50 49 ARG B CA 1
ATOM 820 C C . ARG B 1 49 ? 26.303 18.830 25.352 1.00 36.56 49 ARG B C 1
ATOM 821 O O . ARG B 1 49 ? 25.766 19.896 24.959 1.00 37.32 49 ARG B O 1
ATOM 829 N N . VAL B 1 50 ? 25.714 17.640 25.226 1.00 32.68 50 VAL B N 1
ATOM 830 C CA . VAL B 1 50 ? 24.378 17.509 24.646 1.00 30.37 50 VAL B CA 1
ATOM 831 C C . VAL B 1 50 ? 23.624 16.595 25.576 1.00 26.39 50 VAL B C 1
ATOM 832 O O . VAL B 1 50 ? 24.153 15.561 25.980 1.00 27.35 50 VAL B O 1
ATOM 836 N N . GLU B 1 51 ? 22.408 17.008 25.958 1.00 25.06 51 GLU B N 1
ATOM 837 C CA . GLU B 1 51 ? 21.566 16.156 26.781 1.00 23.92 51 GLU B CA 1
ATOM 838 C C . GLU B 1 51 ? 20.216 15.898 26.123 1.00 22.80 51 GLU B C 1
ATOM 839 O O . GLU B 1 51 ? 19.778 16.645 25.242 1.00 27.25 51 GLU B O 1
ATOM 845 N N . ALA B 1 52 ? 19.559 14.861 26.575 1.00 22.49 52 ALA B N 1
ATOM 846 C CA . ALA B 1 52 ? 18.237 14.493 26.008 1.00 22.27 52 ALA B CA 1
ATOM 847 C C . ALA B 1 52 ? 17.339 14.111 27.207 1.00 20.94 52 ALA B C 1
ATOM 848 O O . ALA B 1 52 ? 17.792 13.426 28.137 1.00 21.03 52 ALA B O 1
ATOM 850 N N . ASN B 1 53 ? 16.058 14.436 27.072 1.00 20.56 53 ASN B N 1
ATOM 851 C CA . ASN B 1 53 ? 15.025 14.203 28.107 1.00 20.24 53 ASN B CA 1
ATOM 852 C C . ASN B 1 53 ? 13.712 13.966 27.407 1.00 21.45 53 ASN B C 1
ATOM 853 O O . ASN B 1 53 ? 13.356 14.656 26.443 1.00 25.03 53 ASN B O 1
ATOM 858 N N . GLU B 1 54 ? 12.964 13.017 27.899 1.00 21.77 54 GLU B N 1
ATOM 859 C CA . GLU B 1 54 ? 11.596 12.827 27.503 1.00 23.99 54 GLU B CA 1
ATOM 860 C C . GLU B 1 54 ? 10.748 13.640 28.491 1.00 23.76 54 GLU B C 1
ATOM 861 O O . GLU B 1 54 ? 10.962 13.521 29.742 1.00 23.98 54 GLU B O 1
ATOM 867 N N . ILE B 1 55 ? 9.857 14.465 27.966 1.00 25.38 55 ILE B N 1
ATOM 868 C CA . ILE B 1 55 ? 8.851 15.177 28.773 1.00 23.42 55 ILE B CA 1
ATOM 869 C C . ILE B 1 55 ? 7.517 14.424 28.729 1.00 26.21 55 ILE B C 1
ATOM 870 O O . ILE B 1 55 ? 6.844 14.338 27.688 1.00 29.50 55 ILE B O 1
ATOM 875 N N . ARG B 1 56 ? 7.158 13.869 29.876 1.00 26.10 56 ARG B N 1
ATOM 876 C CA . ARG B 1 56 ? 5.960 13.049 29.984 1.00 30.23 56 ARG B CA 1
ATOM 877 C C . ARG B 1 56 ? 4.875 13.706 30.821 1.00 27.03 56 ARG B C 1
ATOM 878 O O . ARG B 1 56 ? 5.093 13.983 31.986 1.00 27.02 56 ARG B O 1
ATOM 886 N N . PRO B 1 57 ? 3.672 13.943 30.235 1.00 28.67 57 PRO B N 1
ATOM 887 C CA . PRO B 1 57 ? 2.621 14.553 31.068 1.00 26.70 57 PRO B CA 1
ATOM 888 C C . PRO B 1 57 ? 2.136 13.620 32.186 1.00 27.78 57 PRO B C 1
ATOM 889 O O . PRO B 1 57 ? 2.215 12.388 32.063 1.00 29.35 57 PRO B O 1
ATOM 893 N N . ILE B 1 58 ? 1.662 14.248 33.261 1.00 28.18 58 ILE B N 1
ATOM 894 C CA . ILE B 1 58 ? 1.126 13.586 34.426 1.00 33.53 58 ILE B CA 1
ATOM 895 C C . ILE B 1 58 ? -0.239 14.251 34.703 1.00 33.15 58 ILE B C 1
ATOM 896 O O . ILE B 1 58 ? -0.318 15.448 35.031 1.00 33.64 58 ILE B O 1
ATOM 901 N N . PRO B 1 59 ? -1.315 13.485 34.543 1.00 34.98 59 PRO B N 1
ATOM 902 C CA . PRO B 1 59 ? -1.292 12.086 34.128 1.00 39.32 59 PRO B CA 1
ATOM 903 C C . PRO B 1 59 ? -1.001 11.905 32.639 1.00 37.35 59 PRO B C 1
ATOM 904 O O . PRO B 1 59 ? -1.024 12.885 31.858 1.00 34.74 59 PRO B O 1
ATOM 908 N N . ALA B 1 60 ? -0.683 10.675 32.259 1.00 45.06 60 ALA B N 1
ATOM 909 C CA . ALA B 1 60 ? -0.455 10.344 30.840 1.00 49.76 60 ALA B CA 1
ATOM 910 C C . ALA B 1 60 ? -1.768 10.219 30.084 1.00 54.85 60 ALA B C 1
ATOM 911 O O . ALA B 1 60 ? -2.817 10.613 30.635 1.00 52.97 60 ALA B O 1
#

InterPro domains:
  IPR000655 Regulatory protein cro-like [PF09048] (1-60)
  IPR010982 Lambda repressor-like, DNA-binding domain superfamily [G3DSA:1.10.260.40] (1-67)
  IPR010982 Lambda repressor-like, DNA-binding domain superfamily [SSF47413] (1-64)

Foldseek 3Di:
DKDWPVVCCVPPDHLCVLCVLQVHHSVVVVVVVVPWTKIWDADPVGRIYIDTDDDDD/DKDWLVCCCVPPDHLVVVCVLAVHDSVVSVCVVVPFGKMWDADPVGHIYIDTDDDVVD

Radius of gyration: 16.42 Å; Cα contacts (8 Å, |Δi|>4): 172; chains: 2; bounding box: 37×30×40 Å

B-factor: mean 37.02, std 11.89, range [16.79, 85.27]

CATH classification: 1.10.260.40

Secondary structure (DSSP, 8-state):
-EEEHHHHHHHT--HHHHHHHHTS-HHHHH--TT---EEEEE-TTS-EEEEEEEEE-/-EEEHHHHHHHT--HHHHHHHHT--HHHHH--TT---EEEEE-TTS-EEEEEEEEE--

Solvent-accessible surface area: 7336 Å² total

Organism: NCBI:txid1144339

Sequence (115 aa):
KKIIPLSKYLEEHGTQSALAAALGVNQSAISQVRAGRSIEITLYEDGRVEANEIRPIPKKIPLSKYLEEHGTQSALAAALGVNQSAISQVRAGRSIEITLYEDGRVEANEIRPIPA

Nearest PDB structures (foldseek):
  2pij-assembly1_A  TM=1.018E+00  e=7.832E-11  Pseudomonas protegens Pf-5
  2ecs-assembly1_A  TM=8.514E-01  e=5.439E-05  Lambdavirus lambda
  2ovg-assembly1_A  TM=8.382E-01  e=5.439E-05  Lambdavirus lambda
  5cro-assembly1_B  TM=8.343E-01  e=9.963E-05  Lambdavirus lambda
  1orc-assembly1_A  TM=8.465E-01  e=2.088E-04  Lambdavirus lambda